Protein AF-A0A3B1C6N7-F1 (afdb_monomer)

Secondary structure (DSSP, 8-state):
---SSSHHHHHHHHHHHSSTT-----------HHIIIIIHHHH--TTSS--SSS--STT----HHHHHHHHHH-EESSSTT---TT-S-SEEPP-TTS-HHHHHHHHHHHHTT-

Foldseek 3Di:
DDDDPPVVVVVVVVVVVVPPPPDPPPPDLPQQPCCVVPPCQQQNDLVDDHRQAAHNLLPDPDDLVRQVCCQAQKDACCDPPHHDPRHPYGIGHHDNVQDSVNSVVNNVSSPVSD

Sequence (114 aa):
MENNRSVTWLYAFLIVMGVTLIGCVGAGDDVPEAYKKRCIKCHGTPNGLKATVGPDLVKSEYTLDQFIMQVKNGSRWDKKPVRKDSFKRKKMPAQPMVTEAQIKEIFEYVRKRR

Mean predicted aligned error: 12.82 Å

Organism: NCBI:txid652676

Structure (mmCIF, N/CA/C/O backbone):
data_AF-A0A3B1C6N7-F1
#
_entry.id   AF-A0A3B1C6N7-F1
#
loop_
_atom_site.group_PDB
_atom_site.id
_atom_site.type_symbol
_atom_site.label_atom_id
_atom_site.label_alt_id
_atom_site.label_comp_id
_atom_site.label_asym_id
_atom_site.label_entity_id
_atom_site.label_seq_id
_atom_site.pdbx_PDB_ins_code
_atom_site.Cartn_x
_atom_site.Cartn_y
_atom_site.Cartn_z
_atom_site.occupancy
_atom_site.B_iso_or_equiv
_atom_site.auth_seq_id
_atom_site.auth_comp_id
_atom_site.auth_asym_id
_atom_site.auth_atom_id
_atom_site.pdbx_PDB_model_num
ATOM 1 N N . MET A 1 1 ? -13.735 13.693 -73.066 1.00 46.78 1 MET A N 1
ATOM 2 C CA . MET A 1 1 ? -12.788 12.831 -72.327 1.00 46.78 1 MET A CA 1
ATOM 3 C C . MET A 1 1 ? -12.367 13.583 -71.073 1.00 46.78 1 MET A C 1
ATOM 5 O O . MET A 1 1 ? -11.317 14.199 -71.067 1.00 46.78 1 MET A O 1
ATOM 9 N N . GLU A 1 2 ? -13.205 13.598 -70.041 1.00 51.09 2 GLU A N 1
ATOM 10 C CA . GLU A 1 2 ? -12.925 14.300 -68.780 1.00 51.09 2 GLU A CA 1
ATOM 11 C C . GLU A 1 2 ? -13.547 13.499 -67.644 1.00 51.09 2 GLU A C 1
ATOM 13 O O . GLU A 1 2 ? -14.681 13.710 -67.238 1.00 51.09 2 GLU A O 1
ATOM 18 N N . ASN A 1 3 ? -12.825 12.483 -67.197 1.00 52.59 3 ASN A N 1
ATOM 19 C CA . ASN A 1 3 ? -13.010 11.887 -65.886 1.00 52.59 3 ASN A CA 1
ATOM 20 C C . ASN A 1 3 ? -11.775 11.027 -65.619 1.00 52.59 3 ASN A C 1
ATOM 22 O O . ASN A 1 3 ? -11.203 10.498 -66.567 1.00 52.59 3 ASN A O 1
ATOM 26 N N . ASN A 1 4 ? -11.365 10.899 -64.358 1.00 53.59 4 ASN A N 1
ATOM 27 C CA . ASN A 1 4 ? -10.317 9.993 -63.836 1.00 53.59 4 ASN A CA 1
ATOM 28 C C . ASN A 1 4 ? -9.017 10.648 -63.350 1.00 53.59 4 ASN A C 1
ATOM 30 O O . ASN A 1 4 ? -8.196 9.943 -62.768 1.00 53.59 4 ASN A O 1
ATOM 34 N N . ARG A 1 5 ? -8.814 11.965 -63.499 1.00 52.31 5 ARG A N 1
ATOM 35 C CA . ARG A 1 5 ? -7.629 12.625 -62.910 1.00 52.31 5 ARG A CA 1
ATOM 36 C C . ARG A 1 5 ? -7.857 13.248 -61.537 1.00 52.31 5 ARG A C 1
ATOM 38 O O . ARG A 1 5 ? -6.893 13.362 -60.799 1.00 52.31 5 ARG A O 1
ATOM 45 N N . SER A 1 6 ? -9.089 13.596 -61.163 1.00 52.94 6 SER A N 1
ATOM 46 C CA . SER A 1 6 ? -9.363 14.297 -59.893 1.00 52.94 6 SER A CA 1
ATOM 47 C C . SER A 1 6 ? -9.677 13.364 -58.716 1.00 52.94 6 SER A C 1
ATOM 49 O O . SER A 1 6 ? -9.495 13.742 -57.564 1.00 52.94 6 SER A O 1
ATOM 51 N N . VAL A 1 7 ? -10.113 12.128 -58.986 1.00 52.69 7 VAL A N 1
ATOM 52 C CA . VAL A 1 7 ? -10.503 11.154 -57.944 1.00 52.69 7 VAL A CA 1
ATOM 53 C C . VAL A 1 7 ? -9.274 10.504 -57.292 1.00 52.69 7 VAL A C 1
ATOM 55 O O . VAL A 1 7 ? -9.289 10.167 -56.112 1.00 52.69 7 VAL A O 1
ATOM 58 N N . THR A 1 8 ? -8.170 10.392 -58.030 1.00 52.09 8 THR A N 1
ATOM 59 C CA . THR A 1 8 ? -6.918 9.766 -57.580 1.00 52.09 8 THR A CA 1
ATOM 60 C C . THR A 1 8 ? -6.150 10.599 -56.549 1.00 52.09 8 THR A C 1
ATOM 62 O O . THR A 1 8 ? -5.444 10.028 -55.722 1.00 52.09 8 THR A O 1
ATOM 65 N N . TRP A 1 9 ? -6.323 11.925 -56.526 1.00 49.41 9 TRP A N 1
ATOM 66 C CA . TRP A 1 9 ? -5.637 12.796 -55.557 1.00 49.41 9 TRP A CA 1
ATOM 67 C C . TRP A 1 9 ? -6.322 12.851 -54.187 1.00 49.41 9 TRP A C 1
ATOM 69 O O . TRP A 1 9 ? -5.643 13.005 -53.174 1.00 49.41 9 TRP A O 1
ATOM 79 N N . LEU A 1 10 ? -7.644 12.666 -54.129 1.00 51.16 10 LEU A N 1
ATOM 80 C CA . LEU A 1 10 ? -8.392 12.669 -52.864 1.00 51.16 10 LEU A CA 1
ATOM 81 C C . LEU A 1 10 ? -8.124 11.413 -52.019 1.00 51.16 10 LEU A C 1
ATOM 83 O O . LEU A 1 10 ? -8.075 11.495 -50.794 1.00 51.16 10 LEU A O 1
ATOM 87 N N . TYR A 1 11 ? -7.866 10.266 -52.655 1.00 50.56 11 TYR A N 1
ATOM 88 C CA . TYR A 1 11 ? -7.532 9.029 -51.940 1.00 50.56 11 TYR A CA 1
ATOM 89 C C . TYR A 1 11 ? -6.101 9.005 -51.389 1.00 50.56 11 TYR A C 1
ATOM 91 O O . TYR A 1 11 ? -5.863 8.407 -50.342 1.00 50.56 11 TYR A O 1
ATOM 99 N N . ALA A 1 12 ? -5.153 9.687 -52.038 1.00 51.31 12 ALA A N 1
ATOM 100 C CA . ALA A 1 12 ? -3.767 9.730 -51.574 1.00 51.31 12 ALA A CA 1
ATOM 101 C C . ALA A 1 12 ? -3.600 10.541 -50.272 1.00 51.31 12 ALA A C 1
ATOM 103 O O . ALA A 1 12 ? -2.771 10.194 -49.435 1.00 51.31 12 ALA A O 1
ATOM 104 N N . PHE A 1 13 ? -4.420 11.576 -50.054 1.00 48.12 13 PHE A N 1
ATOM 105 C CA . PHE A 1 13 ? -4.346 12.401 -48.840 1.00 48.12 13 PHE A CA 1
ATOM 106 C C . PHE A 1 13 ? -4.987 11.750 -47.604 1.00 48.12 13 PHE A C 1
ATOM 108 O O . PHE A 1 13 ? -4.524 11.972 -46.485 1.00 48.12 13 PHE A O 1
ATOM 115 N N . LEU A 1 14 ? -6.005 10.903 -47.784 1.00 51.25 14 LEU A N 1
ATOM 116 C CA . LEU A 1 14 ? -6.674 10.222 -46.667 1.00 51.25 14 LEU A CA 1
ATOM 117 C C . LEU A 1 14 ? -5.840 9.086 -46.055 1.00 51.25 14 LEU A C 1
ATOM 119 O O . LEU A 1 14 ? -6.019 8.762 -44.884 1.00 51.25 14 LEU A O 1
ATOM 123 N N . ILE A 1 15 ? -4.886 8.522 -46.799 1.00 51.34 15 ILE A N 1
ATOM 124 C CA . ILE A 1 15 ? -4.010 7.458 -46.286 1.00 51.34 15 ILE A CA 1
ATOM 125 C C . ILE A 1 15 ? -2.872 8.041 -45.430 1.00 51.34 15 ILE A C 1
ATOM 127 O O . ILE A 1 15 ? -2.465 7.425 -44.449 1.00 51.34 15 ILE A O 1
ATOM 131 N N . VAL A 1 16 ? -2.406 9.261 -45.720 1.00 49.75 16 VAL A N 1
ATOM 132 C CA . VAL A 1 16 ? -1.288 9.881 -44.981 1.00 49.75 16 VAL A CA 1
ATOM 133 C C . VAL A 1 16 ? -1.723 10.439 -43.615 1.00 49.75 16 VAL A C 1
ATOM 135 O O . VAL A 1 16 ? -0.935 10.408 -42.675 1.00 49.75 16 VAL A O 1
ATOM 138 N N . MET A 1 17 ? -2.984 10.864 -43.446 1.00 48.59 17 MET A N 1
ATOM 139 C CA . MET A 1 17 ? -3.513 11.265 -42.127 1.00 48.59 17 MET A CA 1
ATOM 140 C C . MET A 1 17 ? -4.059 10.105 -41.276 1.00 48.59 17 MET A C 1
ATOM 142 O O . MET A 1 17 ? -4.282 10.285 -40.083 1.00 48.59 17 MET A O 1
ATOM 146 N N . GLY A 1 18 ? -4.251 8.912 -41.848 1.00 46.16 18 GLY A N 1
ATOM 147 C CA . GLY A 1 18 ? -4.740 7.743 -41.105 1.00 46.16 18 GLY A CA 1
ATOM 148 C C . GLY A 1 18 ? -3.671 7.011 -40.281 1.00 46.16 18 GLY A C 1
ATOM 149 O O . GLY A 1 18 ? -4.011 6.216 -39.409 1.00 46.16 18 GLY A O 1
ATOM 150 N N . VAL A 1 19 ? -2.382 7.263 -40.537 1.00 51.19 19 VAL A N 1
ATOM 151 C CA . VAL A 1 19 ? -1.265 6.454 -40.002 1.00 51.19 19 VAL A CA 1
ATOM 152 C C . VAL A 1 19 ? -0.504 7.147 -38.857 1.00 51.19 19 VAL A C 1
ATOM 154 O O . VAL A 1 19 ? 0.330 6.531 -38.202 1.00 51.19 19 VAL A O 1
ATOM 157 N N . THR A 1 20 ? -0.825 8.396 -38.511 1.00 49.66 20 THR A N 1
ATOM 158 C CA . THR A 1 20 ? -0.198 9.112 -37.377 1.00 49.66 20 THR A CA 1
ATOM 159 C C . THR A 1 20 ? -0.819 8.815 -36.008 1.00 49.66 20 THR A C 1
ATOM 161 O O . THR A 1 20 ? -0.345 9.334 -35.001 1.00 49.66 20 THR A O 1
ATOM 164 N N . LEU A 1 21 ? -1.836 7.949 -35.936 1.00 50.53 21 LEU A N 1
ATOM 165 C CA . LEU A 1 21 ? -2.450 7.493 -34.678 1.00 50.53 21 LEU A CA 1
ATOM 166 C C . LEU A 1 21 ? -2.104 6.037 -34.329 1.00 50.53 21 LEU A C 1
ATOM 168 O O . LEU A 1 21 ? -2.784 5.412 -33.515 1.00 50.53 21 LEU A O 1
ATOM 172 N N . ILE A 1 22 ? -1.035 5.480 -34.907 1.00 55.97 22 ILE A N 1
ATOM 173 C CA . ILE A 1 22 ? -0.516 4.178 -34.479 1.00 55.97 22 ILE A CA 1
ATOM 174 C C . ILE A 1 22 ? 0.334 4.384 -33.226 1.00 55.97 22 ILE A C 1
ATOM 176 O O . ILE A 1 22 ? 1.538 4.613 -33.268 1.00 55.97 22 ILE A O 1
ATOM 180 N N . GLY A 1 23 ? -0.388 4.342 -32.108 1.00 52.50 23 GLY A N 1
ATOM 181 C CA . GLY A 1 23 ? 0.033 3.949 -30.774 1.00 52.50 23 GLY A CA 1
ATOM 182 C C . GLY A 1 23 ? 1.524 3.746 -30.536 1.00 52.50 23 GLY A C 1
ATOM 183 O O . GLY A 1 23 ? 2.022 2.626 -30.598 1.00 52.50 23 GLY A O 1
ATOM 184 N N . CYS A 1 24 ? 2.162 4.776 -29.991 1.00 48.78 24 CYS A N 1
ATOM 185 C CA . CYS A 1 24 ? 3.094 4.547 -28.895 1.00 48.78 24 CYS A CA 1
ATOM 186 C C . CYS A 1 24 ? 2.270 4.219 -27.639 1.00 48.78 24 CYS A C 1
ATOM 188 O O . CYS A 1 24 ? 2.207 5.011 -26.700 1.00 48.78 24 CYS A O 1
ATOM 190 N N . VAL A 1 25 ? 1.593 3.063 -27.627 1.00 53.88 25 VAL A N 1
ATOM 191 C CA . VAL A 1 25 ? 1.131 2.460 -26.373 1.00 53.88 25 VAL A CA 1
ATOM 192 C C . VAL A 1 25 ? 2.400 1.938 -25.726 1.00 53.88 25 VAL A C 1
ATOM 194 O O . VAL A 1 25 ? 2.837 0.818 -25.976 1.00 53.88 25 VAL A O 1
ATOM 197 N N . GLY A 1 26 ? 3.084 2.828 -25.009 1.00 44.94 26 GLY A N 1
ATOM 198 C CA . GLY A 1 26 ? 4.252 2.456 -24.242 1.00 44.94 26 GLY A CA 1
ATOM 199 C C . GLY A 1 26 ? 3.843 1.325 -23.315 1.00 44.94 26 GLY A C 1
ATOM 200 O O . GLY A 1 26 ? 3.019 1.529 -22.430 1.00 44.94 26 GLY A O 1
ATOM 201 N N . ALA A 1 27 ? 4.429 0.148 -23.518 1.00 47.50 27 ALA A N 1
ATOM 202 C CA . ALA A 1 27 ? 4.468 -0.930 -22.542 1.00 47.50 27 ALA A CA 1
ATOM 203 C C . ALA A 1 27 ? 5.353 -0.503 -21.356 1.00 47.50 27 ALA A C 1
ATOM 205 O O . ALA A 1 27 ? 6.375 -1.114 -21.056 1.00 47.50 27 ALA A O 1
ATOM 206 N N . GLY A 1 28 ? 5.015 0.625 -20.733 1.00 52.38 28 GLY A N 1
ATOM 207 C CA . GLY A 1 28 ? 5.496 0.963 -19.411 1.00 52.38 28 GLY A CA 1
ATOM 208 C C . GLY A 1 28 ? 4.644 0.177 -18.436 1.00 52.38 28 GLY A C 1
ATOM 20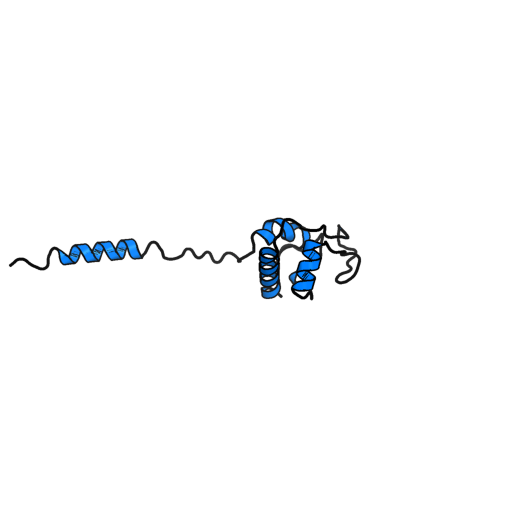9 O O . GLY A 1 28 ? 3.430 0.142 -18.592 1.00 52.38 28 GLY A O 1
ATOM 210 N N . ASP A 1 29 ? 5.263 -0.468 -17.451 1.00 63.06 29 ASP A N 1
ATOM 211 C CA . ASP A 1 29 ? 4.533 -1.039 -16.325 1.00 63.06 29 ASP A CA 1
ATOM 212 C C . ASP A 1 29 ? 3.460 -0.043 -15.862 1.00 63.06 29 ASP A C 1
ATOM 214 O O . ASP A 1 29 ? 3.799 1.060 -15.421 1.00 63.06 29 ASP A O 1
ATOM 218 N N . ASP A 1 30 ? 2.182 -0.412 -16.000 1.00 77.50 30 ASP A N 1
ATOM 219 C CA . ASP A 1 30 ? 1.022 0.412 -15.639 1.00 77.50 30 ASP A CA 1
ATOM 220 C C . ASP A 1 30 ? 0.951 0.587 -14.114 1.00 77.50 30 ASP A C 1
ATOM 222 O O . ASP A 1 30 ? 0.090 0.028 -13.431 1.00 77.50 30 ASP A O 1
ATOM 226 N N . VAL A 1 31 ? 1.930 1.282 -13.535 1.00 86.69 31 VAL A N 1
ATOM 227 C CA . VAL A 1 31 ? 2.005 1.573 -12.109 1.00 86.69 31 VAL A CA 1
ATOM 228 C C . VAL A 1 31 ? 1.139 2.802 -11.837 1.00 86.69 31 VAL A C 1
ATOM 230 O O . VAL A 1 31 ? 1.464 3.879 -12.349 1.00 86.69 31 VAL A O 1
ATOM 233 N N . PRO A 1 32 ? 0.102 2.700 -10.985 1.00 92.25 32 PRO A N 1
ATOM 234 C CA . PRO A 1 32 ? -0.749 3.832 -10.652 1.00 92.25 32 PRO A CA 1
ATOM 235 C C . PRO A 1 32 ? 0.069 4.998 -10.102 1.00 92.25 32 PRO A C 1
ATOM 237 O O . PRO A 1 32 ? 0.919 4.829 -9.220 1.00 92.25 32 PRO A O 1
ATOM 240 N N . GLU A 1 33 ? -0.208 6.212 -10.568 1.00 92.31 33 GLU A N 1
ATOM 241 C CA . GLU A 1 33 ? 0.520 7.412 -10.137 1.00 92.31 33 GLU A CA 1
ATOM 242 C C . GLU A 1 33 ? 0.431 7.634 -8.620 1.00 92.31 33 GLU A C 1
ATOM 244 O O . GLU A 1 33 ? 1.405 8.028 -7.971 1.00 92.31 33 GLU A O 1
ATOM 249 N N . ALA A 1 34 ? -0.716 7.307 -8.017 1.00 92.69 34 ALA A N 1
ATOM 250 C CA . ALA A 1 34 ? -0.886 7.348 -6.569 1.00 92.69 34 ALA A CA 1
ATOM 251 C C . ALA A 1 34 ? 0.059 6.365 -5.845 1.00 92.69 34 ALA A C 1
ATOM 253 O O . ALA A 1 34 ? 0.629 6.716 -4.807 1.00 92.69 34 ALA A O 1
ATOM 254 N N . TYR A 1 35 ? 0.314 5.184 -6.424 1.00 92.19 35 TYR A N 1
ATOM 255 C CA . TYR A 1 35 ? 1.276 4.218 -5.888 1.00 92.19 35 TYR A CA 1
ATOM 256 C C . TYR A 1 35 ? 2.701 4.775 -5.911 1.00 92.19 35 TYR A C 1
ATOM 258 O O . TYR A 1 35 ? 3.387 4.767 -4.882 1.00 92.19 35 TYR A O 1
ATOM 266 N N . LYS A 1 36 ? 3.128 5.312 -7.065 1.00 91.12 36 LYS A N 1
ATOM 267 C CA . LYS A 1 36 ? 4.459 5.917 -7.242 1.00 91.12 36 LYS A CA 1
ATOM 268 C C . LYS A 1 36 ? 4.686 7.071 -6.268 1.00 91.12 36 LYS A C 1
ATOM 270 O O . LYS A 1 36 ? 5.754 7.192 -5.682 1.00 91.12 36 LYS A O 1
ATOM 275 N N . LYS A 1 37 ? 3.682 7.923 -6.059 1.00 91.25 37 LYS A N 1
ATOM 276 C CA . LYS A 1 37 ? 3.843 9.137 -5.244 1.00 91.25 37 LYS A CA 1
ATOM 277 C C . LYS A 1 37 ? 3.756 8.879 -3.741 1.00 91.25 37 LYS A C 1
ATOM 279 O O . LYS A 1 37 ? 4.388 9.598 -2.969 1.00 91.25 37 LYS A O 1
ATOM 284 N N . ARG A 1 38 ? 2.956 7.900 -3.302 1.00 91.50 38 ARG A N 1
ATOM 285 C CA . ARG A 1 38 ? 2.602 7.746 -1.877 1.00 91.50 38 ARG A CA 1
ATOM 286 C C . ARG A 1 38 ? 3.048 6.426 -1.254 1.00 91.50 38 ARG A C 1
ATOM 288 O O . ARG A 1 38 ? 3.383 6.410 -0.073 1.00 91.50 38 ARG A O 1
ATOM 295 N N . CYS A 1 39 ? 3.094 5.338 -2.020 1.00 90.81 39 CYS A N 1
ATOM 296 C CA . CYS A 1 39 ? 3.260 3.988 -1.471 1.00 90.81 39 CYS A CA 1
ATOM 297 C C . CYS A 1 39 ? 4.682 3.438 -1.658 1.00 90.81 39 CYS A C 1
ATOM 299 O O . CYS A 1 39 ? 5.250 2.872 -0.718 1.00 90.81 39 CYS A O 1
ATOM 301 N N . ILE A 1 40 ? 5.280 3.653 -2.836 1.00 90.12 40 ILE A N 1
ATOM 302 C CA . ILE A 1 40 ? 6.544 3.024 -3.265 1.00 90.12 40 ILE A CA 1
ATOM 303 C C . ILE A 1 40 ? 7.704 3.255 -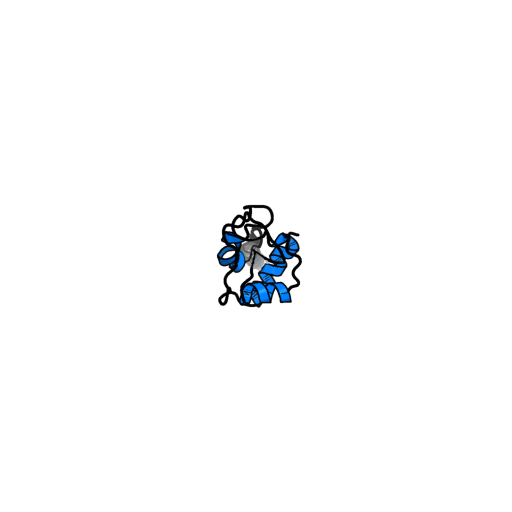2.286 1.00 90.12 40 ILE A C 1
ATOM 305 O O . ILE A 1 40 ? 8.499 2.357 -2.024 1.00 90.12 40 ILE A O 1
ATOM 309 N N . LYS A 1 41 ? 7.776 4.442 -1.667 1.00 86.50 41 LYS A N 1
ATOM 310 C CA . LYS A 1 41 ? 8.865 4.814 -0.751 1.00 86.50 41 LYS A CA 1
ATOM 311 C C . LYS A 1 41 ? 8.930 3.908 0.479 1.00 86.50 41 LYS A C 1
ATOM 313 O O . LYS A 1 41 ? 10.011 3.700 1.024 1.00 86.50 41 LYS A O 1
ATOM 318 N N . CYS A 1 42 ? 7.782 3.405 0.940 1.00 87.25 42 CYS A N 1
ATOM 319 C CA . CYS A 1 42 ? 7.725 2.539 2.117 1.00 87.25 42 CYS A CA 1
ATOM 320 C C . CYS A 1 42 ? 7.601 1.061 1.754 1.00 87.25 42 CYS A C 1
ATOM 322 O O . CYS A 1 42 ? 8.206 0.219 2.419 1.00 87.25 42 CYS A O 1
ATOM 324 N N . HIS A 1 43 ? 6.817 0.773 0.718 1.00 87.69 43 HIS A N 1
ATOM 325 C CA . HIS A 1 43 ? 6.410 -0.576 0.343 1.00 87.69 43 HIS A CA 1
ATOM 326 C C . HIS A 1 43 ? 7.234 -1.177 -0.798 1.00 87.69 43 HIS A C 1
ATOM 328 O O . HIS A 1 43 ? 7.082 -2.361 -1.082 1.00 87.69 43 HIS A O 1
ATOM 334 N N . GLY A 1 44 ? 8.120 -0.393 -1.416 1.00 87.06 44 GLY A N 1
ATOM 335 C CA . GLY A 1 44 ? 8.893 -0.830 -2.569 1.00 87.06 44 GLY A CA 1
ATOM 336 C C . GLY A 1 44 ? 8.053 -0.923 -3.837 1.00 87.06 44 GLY A C 1
ATOM 337 O O . GLY A 1 44 ? 6.946 -0.386 -3.908 1.00 87.06 44 GLY A O 1
ATOM 338 N N . THR A 1 45 ? 8.591 -1.610 -4.840 1.00 81.38 45 THR A N 1
ATOM 339 C CA . THR A 1 45 ? 7.826 -2.048 -6.011 1.00 81.38 45 THR A CA 1
ATOM 340 C C . THR A 1 45 ? 7.587 -3.549 -5.930 1.00 81.38 45 THR A C 1
ATOM 342 O O . THR A 1 45 ? 8.455 -4.276 -5.434 1.00 81.38 45 THR A O 1
ATOM 345 N N . PRO A 1 46 ? 6.462 -4.043 -6.470 1.00 66.94 46 PRO A N 1
ATOM 346 C CA . PRO A 1 46 ? 6.328 -5.459 -6.771 1.00 66.94 46 PRO A CA 1
ATOM 347 C C . PRO A 1 46 ? 7.532 -5.899 -7.618 1.00 66.94 46 PRO A C 1
ATOM 349 O O . PRO A 1 46 ? 7.795 -5.295 -8.656 1.00 66.94 46 PRO A O 1
ATOM 352 N N . ASN A 1 47 ? 8.293 -6.890 -7.156 1.00 65.12 47 ASN A N 1
ATOM 353 C CA . ASN A 1 47 ? 9.471 -7.450 -7.841 1.00 65.12 47 ASN A CA 1
ATOM 354 C C . ASN A 1 47 ? 10.710 -6.540 -7.981 1.00 65.12 47 ASN A C 1
ATOM 356 O O . ASN A 1 47 ? 11.614 -6.871 -8.743 1.00 65.12 47 ASN A O 1
ATOM 360 N N . GLY A 1 48 ? 10.807 -5.428 -7.241 1.00 66.25 48 GLY A N 1
ATOM 361 C CA . GLY A 1 48 ? 11.977 -4.540 -7.310 1.00 66.25 48 GLY A CA 1
ATOM 362 C C . GLY A 1 48 ? 12.495 -4.090 -5.947 1.00 66.25 48 GLY A C 1
ATOM 363 O O . GLY A 1 48 ? 12.955 -4.905 -5.145 1.00 66.25 48 GLY A O 1
ATOM 364 N N . LEU A 1 49 ? 12.488 -2.774 -5.701 1.00 63.38 49 LEU A N 1
ATOM 365 C CA . LEU A 1 49 ? 13.053 -2.169 -4.489 1.00 63.38 49 LEU A CA 1
ATOM 366 C C . LEU A 1 49 ? 12.500 -2.856 -3.237 1.00 63.38 49 LEU A C 1
ATOM 368 O O . LEU A 1 49 ? 11.297 -2.822 -2.987 1.00 63.38 49 LEU A O 1
ATOM 372 N N . LYS A 1 50 ? 13.381 -3.459 -2.431 1.00 65.56 50 LYS A N 1
ATOM 373 C CA . LYS A 1 50 ? 12.974 -4.125 -1.189 1.00 65.56 50 LYS A CA 1
ATOM 374 C C . LYS A 1 50 ? 12.323 -3.114 -0.247 1.00 65.56 50 LYS A C 1
ATOM 376 O O . LYS A 1 50 ? 12.892 -2.061 0.047 1.00 65.56 50 LYS A O 1
ATOM 381 N N . ALA A 1 51 ? 11.160 -3.471 0.285 1.00 69.25 51 ALA A N 1
ATOM 382 C CA . ALA A 1 51 ? 10.495 -2.689 1.313 1.00 69.25 51 ALA A CA 1
ATOM 383 C C . ALA A 1 51 ? 11.342 -2.699 2.604 1.00 69.25 51 ALA A C 1
ATOM 385 O O . ALA A 1 51 ? 11.477 -3.727 3.269 1.00 69.25 51 ALA A O 1
ATOM 386 N N . THR A 1 52 ? 11.968 -1.566 2.938 1.00 69.38 52 THR A N 1
ATOM 387 C CA . THR A 1 52 ? 12.800 -1.415 4.155 1.00 69.38 52 THR A CA 1
ATOM 388 C C . THR A 1 52 ? 12.059 -0.725 5.300 1.00 69.38 52 THR A C 1
ATOM 390 O O . THR A 1 52 ? 12.534 -0.703 6.437 1.00 69.38 52 THR A O 1
ATOM 393 N N . VAL A 1 53 ? 10.896 -0.137 5.009 1.00 81.88 53 VAL A N 1
ATOM 394 C CA . VAL A 1 53 ? 10.138 0.686 5.955 1.00 81.88 53 VAL A CA 1
ATOM 395 C C . VAL A 1 53 ? 8.811 0.030 6.310 1.00 81.88 53 VAL A C 1
ATOM 397 O O . VAL A 1 53 ? 8.524 -0.072 7.497 1.00 81.88 53 VAL A O 1
ATOM 400 N N . GLY A 1 54 ? 8.038 -0.420 5.320 1.00 81.50 54 GLY A N 1
ATOM 401 C CA . GLY A 1 54 ? 6.785 -1.154 5.515 1.00 81.50 54 GLY A CA 1
ATOM 402 C C . GLY A 1 54 ? 6.813 -2.550 4.887 1.00 81.50 54 GLY A C 1
ATOM 403 O O . GLY A 1 54 ? 7.813 -2.934 4.282 1.00 81.50 54 GLY A O 1
ATOM 404 N N . PRO A 1 55 ? 5.732 -3.334 5.031 1.00 84.19 55 PRO A N 1
ATOM 405 C CA . PRO A 1 55 ? 5.626 -4.649 4.412 1.00 84.19 55 PRO A CA 1
ATOM 406 C C . PRO A 1 55 ? 5.505 -4.560 2.893 1.00 84.19 55 PRO A C 1
ATOM 408 O O . PRO A 1 55 ? 4.976 -3.594 2.353 1.00 84.19 55 PRO A O 1
ATOM 411 N N . ASP A 1 56 ? 5.941 -5.610 2.210 1.00 86.12 56 ASP A N 1
ATOM 412 C CA . ASP A 1 56 ? 5.673 -5.788 0.786 1.00 86.12 56 ASP A CA 1
ATOM 413 C C . ASP A 1 56 ? 4.166 -6.009 0.570 1.00 86.12 56 ASP A C 1
ATOM 415 O O . ASP A 1 56 ? 3.580 -6.948 1.117 1.00 86.12 56 ASP A O 1
ATOM 419 N N . LEU A 1 57 ? 3.535 -5.119 -0.200 1.00 87.88 57 LEU A N 1
ATOM 420 C CA . LEU A 1 57 ? 2.089 -5.143 -0.426 1.00 87.88 57 LEU A CA 1
ATOM 421 C C . LEU A 1 57 ? 1.654 -6.317 -1.303 1.00 87.88 57 LEU A C 1
ATOM 423 O O . LEU A 1 57 ? 0.519 -6.772 -1.168 1.00 87.88 57 LEU A O 1
ATOM 427 N N . VAL A 1 58 ? 2.539 -6.851 -2.147 1.00 87.25 58 VAL A N 1
ATOM 428 C CA . VAL A 1 58 ? 2.249 -8.028 -2.980 1.00 87.25 58 VAL A CA 1
ATOM 429 C C . VAL A 1 58 ? 1.923 -9.237 -2.106 1.00 87.25 58 VAL A C 1
ATOM 431 O O . VAL A 1 58 ? 0.984 -9.983 -2.371 1.00 87.25 58 VAL A O 1
ATOM 434 N N . LYS A 1 59 ? 2.634 -9.362 -0.983 1.00 83.94 59 LYS A N 1
ATOM 435 C CA . LYS A 1 59 ? 2.474 -10.452 -0.011 1.00 83.94 59 LYS A CA 1
ATOM 436 C C . LYS A 1 59 ? 1.330 -10.234 0.978 1.00 83.94 59 LYS A C 1
ATOM 438 O O . LYS A 1 59 ? 1.111 -11.071 1.845 1.00 83.94 59 LYS A O 1
ATOM 443 N N . SER A 1 60 ? 0.626 -9.106 0.895 1.00 83.00 60 SER A N 1
ATOM 444 C CA . SER A 1 60 ? -0.532 -8.848 1.749 1.00 83.00 60 SER A CA 1
ATOM 445 C C . SER A 1 60 ? -1.679 -9.805 1.416 1.00 83.00 60 SER A C 1
ATOM 447 O O . SER A 1 60 ? -1.936 -10.072 0.245 1.00 83.00 60 SER A O 1
ATOM 449 N N . GLU A 1 61 ? -2.409 -10.265 2.430 1.00 85.94 61 GLU A N 1
ATOM 450 C CA . GLU A 1 61 ? -3.620 -11.089 2.278 1.00 85.94 61 GLU A CA 1
ATOM 451 C C . GLU A 1 61 ? -4.913 -10.300 2.511 1.00 85.94 61 GLU A C 1
ATOM 453 O O . GLU A 1 61 ? -5.976 -10.879 2.709 1.00 85.94 61 GLU A O 1
ATOM 458 N N . TYR A 1 62 ? -4.832 -8.969 2.507 1.00 88.75 62 TYR A N 1
ATOM 459 C CA . TYR A 1 62 ? -6.005 -8.138 2.731 1.00 88.75 62 TYR A CA 1
ATOM 460 C C . TYR A 1 62 ? -7.052 -8.292 1.625 1.00 88.75 62 TYR A C 1
ATOM 462 O O . TYR A 1 62 ? -6.722 -8.335 0.437 1.00 88.75 62 TYR A O 1
ATOM 470 N N . THR A 1 63 ? -8.322 -8.278 2.030 1.00 93.56 63 THR A N 1
ATOM 471 C CA . THR A 1 63 ? -9.441 -7.965 1.133 1.00 93.56 63 THR A CA 1
ATOM 472 C C . THR A 1 63 ? -9.385 -6.494 0.709 1.00 93.56 63 THR A C 1
ATOM 474 O O . THR A 1 63 ? -8.698 -5.686 1.343 1.00 93.56 63 THR A O 1
ATOM 477 N N . LEU A 1 64 ? -10.120 -6.117 -0.343 1.00 94.44 64 LEU A N 1
ATOM 478 C CA . LEU A 1 64 ? -10.192 -4.720 -0.789 1.00 94.44 64 LEU A CA 1
ATOM 479 C C . LEU A 1 64 ? -10.639 -3.786 0.351 1.00 94.44 64 LEU A C 1
ATOM 481 O O . LEU A 1 64 ? -9.994 -2.769 0.593 1.00 94.44 64 LEU A O 1
ATOM 485 N N . ASP A 1 65 ? -11.666 -4.167 1.112 1.00 95.62 65 ASP A N 1
ATOM 486 C CA . ASP A 1 65 ? -12.177 -3.357 2.226 1.00 95.62 65 ASP A CA 1
ATOM 487 C C . ASP A 1 65 ? -11.139 -3.180 3.336 1.00 95.62 65 ASP A C 1
ATOM 489 O O . ASP A 1 65 ? -10.930 -2.079 3.849 1.00 95.62 65 ASP A O 1
ATOM 493 N N . GLN A 1 66 ? -10.424 -4.255 3.684 1.00 93.56 66 GLN A N 1
ATOM 494 C CA . GLN A 1 66 ? -9.326 -4.181 4.645 1.00 93.56 66 GLN A CA 1
ATOM 495 C C . GLN A 1 66 ? -8.212 -3.267 4.141 1.00 93.56 66 GLN A C 1
ATOM 497 O O . GLN A 1 66 ? -7.686 -2.467 4.915 1.00 93.56 66 GLN A O 1
ATOM 502 N N . PHE A 1 67 ? -7.881 -3.350 2.853 1.00 93.50 67 PHE A N 1
ATOM 503 C CA . PHE A 1 67 ? -6.879 -2.502 2.224 1.00 93.50 67 PHE A CA 1
ATOM 504 C C . PHE A 1 67 ? -7.286 -1.022 2.280 1.00 93.50 67 PHE A C 1
ATOM 506 O O . PHE A 1 67 ? -6.496 -0.190 2.730 1.00 93.50 67 PHE A O 1
ATOM 513 N N . ILE A 1 68 ? -8.538 -0.698 1.935 1.00 95.12 68 ILE A N 1
ATOM 514 C CA . ILE A 1 68 ? -9.103 0.655 2.051 1.00 95.12 68 ILE A CA 1
ATOM 515 C C . ILE A 1 68 ? -9.021 1.158 3.492 1.00 95.12 68 ILE A C 1
ATOM 517 O O . ILE A 1 68 ? -8.525 2.264 3.723 1.00 95.12 68 ILE A O 1
ATOM 521 N N . MET A 1 69 ? -9.435 0.347 4.470 1.00 93.94 69 MET A N 1
ATOM 522 C CA . MET A 1 69 ? -9.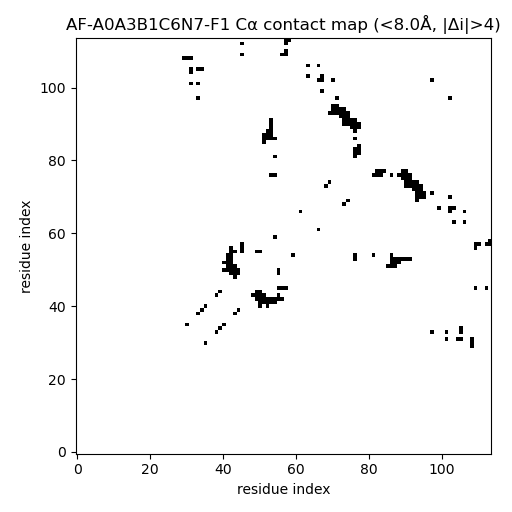362 0.719 5.884 1.00 93.94 69 MET A CA 1
ATOM 523 C C . MET A 1 69 ? -7.930 1.020 6.331 1.00 93.94 69 MET A C 1
ATOM 525 O O . MET A 1 69 ? -7.708 2.026 7.005 1.00 93.94 69 MET A O 1
ATOM 529 N N . GLN A 1 70 ? -6.948 0.196 5.945 1.00 92.38 70 GLN A N 1
ATOM 530 C CA . GLN A 1 70 ? -5.551 0.451 6.303 1.00 92.38 70 GLN A CA 1
ATOM 531 C C . GLN A 1 70 ? -5.038 1.748 5.675 1.00 92.38 70 GLN A C 1
ATOM 533 O O . GLN A 1 70 ? -4.385 2.533 6.357 1.00 92.38 70 GLN A O 1
ATOM 538 N N . VAL A 1 71 ? -5.323 2.002 4.394 1.00 94.00 71 VAL A N 1
ATOM 539 C CA . VAL A 1 71 ? -4.843 3.212 3.709 1.00 94.00 71 VAL A CA 1
ATOM 540 C C . VAL A 1 71 ? -5.474 4.469 4.308 1.00 94.00 71 VAL A C 1
ATOM 542 O O . VAL A 1 71 ? -4.764 5.438 4.584 1.00 94.00 71 VAL A O 1
ATOM 545 N N . LYS A 1 72 ? -6.780 4.442 4.589 1.00 94.88 72 LYS A N 1
ATOM 546 C CA . LYS A 1 72 ? -7.501 5.591 5.148 1.00 94.88 72 LYS A CA 1
ATOM 547 C C . LYS A 1 72 ? -7.155 5.878 6.603 1.00 94.88 72 LYS A C 1
ATOM 549 O O . LYS A 1 72 ? -6.922 7.031 6.941 1.00 94.88 72 LYS A O 1
ATOM 554 N N . ASN A 1 73 ? -7.084 4.854 7.450 1.00 93.56 73 ASN 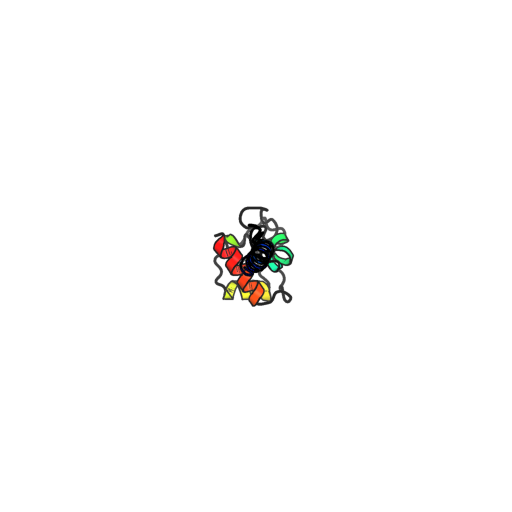A N 1
ATOM 555 C CA . ASN A 1 73 ? -6.915 5.036 8.897 1.00 93.56 73 ASN A CA 1
ATOM 556 C C . ASN A 1 73 ? -5.454 4.895 9.351 1.00 93.56 73 ASN A C 1
ATOM 558 O O . ASN A 1 73 ? -5.106 5.192 10.498 1.00 93.56 73 ASN A O 1
ATOM 562 N N . GLY A 1 74 ? -4.576 4.462 8.447 1.00 90.75 74 GLY A N 1
ATOM 563 C CA . GLY A 1 74 ? -3.240 4.003 8.784 1.00 90.75 74 GLY A CA 1
ATOM 564 C C . GLY A 1 74 ? -3.256 2.582 9.350 1.00 90.75 74 GLY A C 1
ATOM 565 O O . GLY A 1 74 ? -4.294 2.006 9.670 1.00 90.75 74 GLY A O 1
ATOM 566 N N . SER A 1 75 ? -2.064 2.014 9.494 1.00 87.00 75 SER A N 1
ATOM 567 C CA . SER A 1 75 ? -1.878 0.618 9.894 1.00 87.00 75 SER A CA 1
ATOM 568 C C . SER A 1 75 ? -0.709 0.476 10.851 1.00 87.00 75 SER A C 1
ATOM 570 O O . SER A 1 75 ? 0.307 1.151 10.697 1.00 87.00 75 SER A O 1
ATOM 572 N N . ARG A 1 76 ? -0.792 -0.444 11.808 1.00 83.38 76 ARG A N 1
ATOM 573 C CA . ARG A 1 76 ? 0.355 -0.819 12.642 1.00 83.38 76 ARG A CA 1
ATOM 574 C C . ARG A 1 76 ? 1.110 -1.976 11.992 1.00 83.38 76 ARG A C 1
ATOM 576 O O . ARG A 1 76 ? 0.505 -2.979 11.643 1.00 83.38 76 ARG A O 1
ATOM 583 N N . TRP A 1 77 ? 2.421 -1.828 11.833 1.00 77.75 77 TRP A N 1
ATOM 584 C CA . TRP A 1 77 ? 3.324 -2.842 11.266 1.00 77.75 77 TRP A CA 1
ATOM 585 C C . TRP A 1 77 ? 4.155 -3.556 12.345 1.00 77.75 77 TRP A C 1
ATOM 587 O O . TRP A 1 77 ? 4.960 -4.429 12.051 1.00 77.75 77 TRP A O 1
ATOM 597 N N . ASP A 1 78 ? 3.995 -3.171 13.612 1.00 65.50 78 ASP A N 1
ATOM 598 C CA . ASP A 1 78 ? 4.538 -3.887 14.772 1.00 65.50 78 ASP A CA 1
ATOM 599 C C . ASP A 1 78 ? 3.591 -4.976 15.303 1.00 65.50 78 ASP A C 1
ATOM 601 O O . ASP A 1 78 ? 3.923 -5.693 16.247 1.00 65.50 78 ASP A O 1
ATOM 605 N N . LYS A 1 79 ? 2.404 -5.098 14.703 1.00 63.94 79 LYS A N 1
ATOM 606 C CA . LYS A 1 79 ? 1.347 -6.057 15.046 1.00 63.94 79 LYS A CA 1
ATOM 607 C C . LYS A 1 79 ? 0.834 -6.743 13.769 1.00 63.94 79 LYS A C 1
ATOM 609 O O . LYS A 1 79 ? 1.402 -6.569 12.693 1.00 63.94 79 LYS A O 1
ATOM 614 N N . LYS A 1 80 ? -0.221 -7.560 13.879 1.00 56.53 80 LYS A N 1
ATOM 615 C CA . LYS A 1 80 ? -0.868 -8.192 12.714 1.00 56.53 80 LYS A CA 1
ATOM 616 C C . LYS A 1 80 ? -1.237 -7.133 11.654 1.00 56.53 80 LYS A C 1
ATOM 618 O O . LYS A 1 80 ? -1.681 -6.051 12.040 1.00 56.53 80 LYS A O 1
ATOM 623 N N . PRO A 1 81 ? -1.103 -7.441 10.349 1.00 57.88 81 PRO A N 1
ATOM 624 C CA . PRO A 1 81 ? -0.835 -8.762 9.763 1.00 57.88 81 PRO A CA 1
ATOM 625 C C . PRO A 1 81 ? 0.649 -9.098 9.571 1.00 57.88 81 PRO A C 1
ATOM 627 O O . PRO A 1 81 ? 0.959 -10.249 9.298 1.00 57.88 81 PRO A O 1
ATOM 630 N N . VAL A 1 82 ? 1.575 -8.145 9.706 1.00 65.94 82 VAL A N 1
ATOM 631 C CA . VAL A 1 82 ? 3.004 -8.405 9.473 1.00 65.94 82 VAL A CA 1
ATOM 632 C C . VAL A 1 82 ? 3.808 -7.807 10.610 1.00 65.94 82 VAL A C 1
ATOM 634 O O . VAL A 1 82 ? 3.928 -6.593 10.688 1.00 65.94 82 VAL A O 1
ATOM 637 N N . ARG A 1 83 ? 4.398 -8.664 11.448 1.00 65.25 83 ARG A N 1
ATOM 638 C CA . ARG A 1 83 ? 5.403 -8.274 12.439 1.00 65.25 83 ARG A CA 1
ATOM 639 C C . ARG A 1 83 ? 6.786 -8.559 11.860 1.00 65.25 83 ARG A C 1
ATOM 641 O O . ARG A 1 83 ? 7.116 -9.715 11.609 1.00 65.25 83 ARG A O 1
ATOM 648 N N . LYS A 1 84 ? 7.590 -7.518 11.646 1.00 70.25 84 LYS A N 1
ATOM 649 C CA . LYS A 1 84 ? 9.020 -7.653 11.338 1.00 70.25 84 LYS A CA 1
ATOM 650 C C . LYS A 1 84 ? 9.817 -6.623 12.116 1.00 70.25 84 LYS A C 1
ATOM 652 O O . LYS A 1 84 ? 9.604 -5.424 11.952 1.00 70.25 84 LYS A O 1
ATOM 657 N N . ASP A 1 85 ? 10.776 -7.095 12.903 1.00 69.62 85 ASP A N 1
ATOM 658 C CA . ASP A 1 85 ? 11.647 -6.225 13.700 1.00 69.62 85 ASP A CA 1
ATOM 659 C C . ASP A 1 85 ? 12.573 -5.363 12.821 1.00 69.62 85 ASP A C 1
ATOM 661 O O . ASP A 1 85 ? 13.059 -4.324 13.255 1.00 69.62 85 ASP A O 1
ATOM 665 N N . SER A 1 86 ? 12.748 -5.740 11.549 1.00 68.25 86 SER A N 1
ATOM 666 C CA . SER A 1 86 ? 13.550 -5.015 10.558 1.00 68.25 86 SER A CA 1
ATOM 667 C C . SER A 1 86 ? 12.889 -3.749 9.995 1.00 68.25 86 SER A C 1
ATOM 669 O O . SER A 1 86 ? 13.522 -3.033 9.218 1.00 68.25 86 SER A O 1
ATOM 671 N N . PHE A 1 87 ? 11.617 -3.471 10.301 1.00 72.50 87 PHE A N 1
ATOM 672 C CA . PHE A 1 87 ? 10.949 -2.273 9.793 1.00 72.50 87 PHE A CA 1
ATOM 673 C C . PHE A 1 87 ? 11.395 -1.021 10.555 1.00 72.50 87 PHE A C 1
ATOM 675 O O . PHE A 1 87 ? 11.169 -0.884 11.756 1.00 72.50 87 PHE A O 1
ATOM 682 N N . LYS A 1 88 ? 11.972 -0.053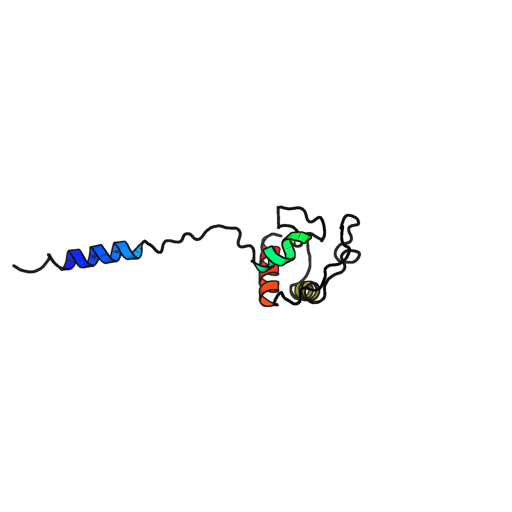 9.828 1.00 68.50 88 LYS A N 1
ATOM 683 C CA . LYS A 1 88 ? 12.439 1.229 10.397 1.00 68.50 88 LYS A CA 1
ATOM 684 C C . LYS A 1 88 ? 11.318 2.061 11.026 1.00 68.50 88 LYS A C 1
ATOM 686 O O . LYS A 1 88 ? 11.572 2.899 11.886 1.00 68.50 88 LYS A O 1
ATOM 691 N N . ARG A 1 89 ? 10.075 1.868 10.580 1.00 70.12 89 ARG A N 1
ATOM 692 C CA . ARG A 1 89 ? 8.878 2.477 11.166 1.00 70.12 89 ARG A CA 1
ATOM 693 C C . ARG A 1 89 ? 7.897 1.377 11.530 1.00 70.12 89 ARG A C 1
ATOM 695 O O . ARG A 1 89 ? 7.762 0.402 10.813 1.00 70.12 89 ARG A O 1
ATOM 702 N N . LYS A 1 90 ? 7.191 1.552 12.643 1.00 75.81 90 LYS A N 1
ATOM 703 C CA . LYS A 1 90 ? 6.245 0.558 13.177 1.00 75.81 90 LYS A CA 1
ATOM 704 C C . LYS A 1 90 ? 4.783 0.851 12.816 1.00 75.81 90 LYS A C 1
ATOM 706 O O . LYS A 1 90 ? 3.886 0.123 13.228 1.00 75.81 90 LYS A O 1
ATOM 711 N N . LYS A 1 91 ? 4.527 1.925 12.062 1.00 85.25 91 LYS A N 1
ATOM 712 C CA . LYS A 1 91 ? 3.186 2.391 11.688 1.00 85.25 91 LYS A CA 1
ATOM 713 C C . LYS A 1 91 ? 3.199 3.084 10.321 1.00 85.25 91 LYS A C 1
ATOM 715 O O . LYS A 1 91 ? 4.087 3.892 10.049 1.00 85.25 91 LYS A O 1
ATOM 720 N N . MET A 1 92 ? 2.158 2.833 9.533 1.00 89.62 92 MET A N 1
ATOM 721 C CA . MET A 1 92 ? 1.746 3.641 8.389 1.00 89.62 92 MET A CA 1
ATOM 722 C C . MET A 1 92 ? 0.825 4.776 8.854 1.00 89.62 92 MET A C 1
ATOM 724 O O . MET A 1 92 ? -0.162 4.503 9.547 1.00 89.62 92 MET A O 1
ATOM 728 N N . PRO A 1 93 ? 1.096 6.037 8.489 1.00 91.06 93 PRO A N 1
ATOM 729 C CA . PRO A 1 93 ? 0.131 7.111 8.677 1.00 91.06 93 PRO A CA 1
ATOM 730 C C . PRO A 1 93 ? -1.046 6.968 7.703 1.00 91.06 93 PRO A C 1
ATOM 732 O O . PRO A 1 93 ? -0.877 6.469 6.589 1.00 91.06 93 PRO A O 1
ATOM 735 N N . ALA A 1 94 ? -2.212 7.466 8.112 1.00 94.31 94 ALA A N 1
ATOM 736 C CA . ALA A 1 94 ? -3.368 7.648 7.240 1.00 94.31 94 ALA A CA 1
ATOM 737 C C . ALA A 1 94 ? -2.989 8.407 5.957 1.00 94.31 94 ALA A C 1
ATOM 739 O O . ALA A 1 94 ? -2.181 9.339 5.999 1.00 94.31 94 ALA A O 1
ATOM 740 N N . GLN A 1 95 ? -3.579 8.018 4.828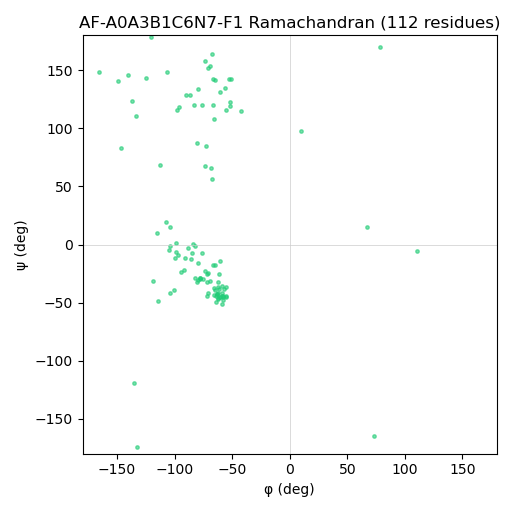 1.00 94.81 95 GLN A N 1
ATOM 741 C CA . GLN A 1 95 ? -3.398 8.662 3.526 1.00 94.81 95 GLN A CA 1
ATOM 742 C C . GLN A 1 95 ? -4.707 9.337 3.075 1.00 94.81 95 GLN A C 1
ATOM 744 O O . GLN 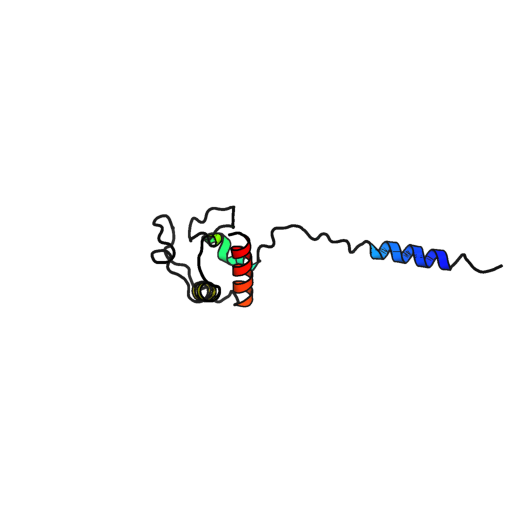A 1 95 ? -5.315 8.898 2.101 1.00 94.81 95 GLN A O 1
ATOM 749 N N . PRO A 1 96 ? -5.158 10.416 3.747 1.00 90.50 96 PRO A N 1
ATOM 750 C CA . PRO A 1 96 ? -6.463 11.032 3.475 1.00 90.50 96 PRO A CA 1
ATOM 751 C C . PRO A 1 96 ? -6.574 11.653 2.074 1.00 90.50 96 PRO A C 1
ATOM 753 O O . PRO A 1 96 ? -7.672 11.905 1.599 1.00 90.50 96 PRO A O 1
ATOM 756 N N . MET A 1 97 ? -5.441 11.902 1.408 1.00 92.25 97 MET A N 1
ATOM 757 C CA . MET A 1 97 ? -5.399 12.479 0.060 1.00 92.25 97 MET A CA 1
ATOM 758 C C . MET A 1 97 ? -5.545 11.440 -1.060 1.00 92.25 97 MET A C 1
ATOM 760 O O . MET A 1 97 ? -5.577 11.825 -2.225 1.00 92.25 97 MET A O 1
ATOM 764 N N . VAL A 1 98 ? -5.552 10.140 -0.744 1.00 94.25 98 VAL A N 1
ATOM 765 C CA . VAL A 1 98 ? -5.720 9.077 -1.743 1.00 94.25 98 VAL A CA 1
ATOM 766 C C . VAL A 1 98 ? -7.188 8.676 -1.758 1.00 94.25 98 VAL A C 1
ATOM 768 O O . VAL A 1 98 ? -7.730 8.237 -0.743 1.00 94.25 98 VAL A O 1
ATOM 771 N N . THR A 1 99 ? -7.843 8.852 -2.901 1.00 96.69 99 THR A N 1
ATOM 772 C CA . THR A 1 99 ? -9.274 8.563 -3.036 1.00 96.69 99 THR A CA 1
ATOM 773 C C . THR A 1 99 ? -9.527 7.058 -3.057 1.00 96.69 99 THR A C 1
ATOM 775 O O . THR A 1 99 ? -8.648 6.280 -3.416 1.00 96.69 99 THR A O 1
ATOM 778 N N . GLU A 1 100 ? -10.741 6.614 -2.726 1.00 96.06 100 GLU A N 1
ATOM 779 C CA . GLU A 1 100 ? -11.079 5.183 -2.796 1.00 96.06 100 GLU A CA 1
ATOM 780 C C . GLU A 1 100 ? -10.874 4.583 -4.188 1.00 96.06 100 GLU A C 1
ATOM 782 O O . GLU A 1 100 ? -10.379 3.465 -4.298 1.00 96.06 100 GLU A O 1
ATOM 787 N N . ALA A 1 101 ? -11.186 5.334 -5.247 1.00 96.38 101 ALA A N 1
ATOM 788 C CA . ALA A 1 101 ? -10.952 4.896 -6.620 1.00 96.38 101 ALA A CA 1
ATOM 789 C C . ALA A 1 101 ? -9.460 4.628 -6.878 1.00 96.38 101 ALA A C 1
ATOM 791 O O . ALA A 1 101 ? -9.105 3.576 -7.406 1.00 96.38 101 ALA A O 1
ATOM 792 N N . GLN A 1 102 ? -8.583 5.528 -6.422 1.00 96.38 102 GLN A N 1
ATOM 793 C CA . GLN A 1 102 ? -7.131 5.343 -6.503 1.00 96.38 102 GLN A CA 1
ATOM 794 C C . GLN A 1 102 ? -6.658 4.179 -5.628 1.00 96.38 102 GLN A C 1
ATOM 796 O O . GLN A 1 102 ? -5.766 3.434 -6.022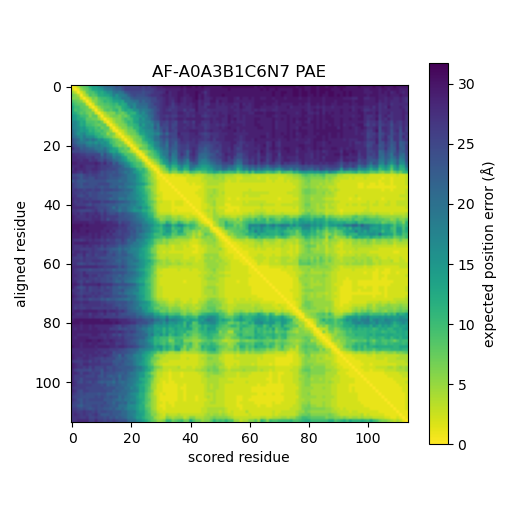 1.00 96.38 102 GLN A O 1
ATOM 801 N N . ILE A 1 103 ? -7.252 3.988 -4.445 1.00 96.06 103 ILE A N 1
ATOM 802 C CA . ILE A 1 103 ? -6.933 2.847 -3.579 1.00 96.06 103 ILE A CA 1
ATOM 803 C C . ILE A 1 103 ? -7.307 1.533 -4.270 1.00 96.06 103 ILE A C 1
ATOM 805 O O . ILE A 1 103 ? -6.519 0.591 -4.228 1.00 96.06 103 ILE A O 1
ATOM 809 N N . LYS A 1 104 ? -8.470 1.470 -4.925 1.00 96.81 104 LYS A N 1
ATOM 810 C CA . LYS A 1 104 ? -8.907 0.299 -5.689 1.00 96.81 104 LYS A CA 1
ATOM 811 C C . LYS A 1 104 ? -7.961 0.019 -6.853 1.00 96.81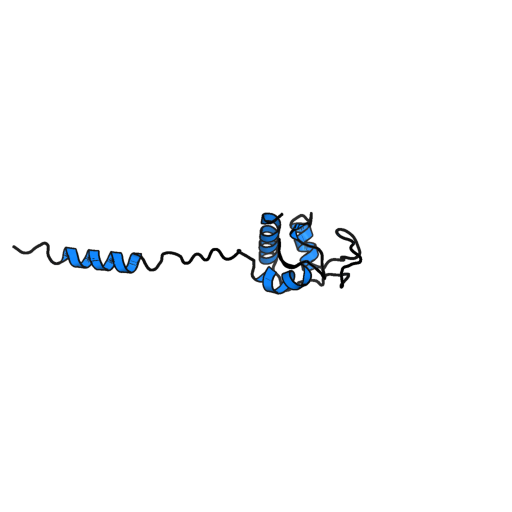 104 LYS A C 1
ATOM 813 O O . LYS A 1 104 ? -7.521 -1.111 -7.012 1.00 96.81 104 LYS A O 1
ATOM 818 N N . GLU A 1 105 ? -7.578 1.044 -7.608 1.00 95.69 105 GLU A N 1
ATOM 819 C CA . GLU A 1 105 ? -6.594 0.919 -8.689 1.00 95.69 105 GLU A CA 1
ATOM 820 C C . GLU A 1 105 ? -5.243 0.381 -8.180 1.00 95.69 105 GLU A C 1
ATOM 822 O O . GLU A 1 105 ? -4.681 -0.554 -8.751 1.00 95.69 105 GLU A O 1
ATOM 827 N N . ILE A 1 106 ? -4.750 0.909 -7.053 1.00 94.06 106 ILE A N 1
ATOM 828 C CA . ILE A 1 106 ? -3.541 0.414 -6.380 1.00 94.06 106 ILE A CA 1
ATOM 829 C C . ILE A 1 106 ? -3.705 -1.046 -5.952 1.00 94.06 106 ILE A C 1
ATOM 831 O O . ILE A 1 106 ? -2.782 -1.843 -6.124 1.00 94.06 106 ILE A O 1
ATOM 835 N N . PHE A 1 107 ? -4.850 -1.396 -5.368 1.00 94.50 107 PHE A N 1
ATOM 836 C CA . PHE A 1 107 ? -5.129 -2.754 -4.927 1.00 94.50 107 PHE A CA 1
ATOM 837 C C . PHE A 1 107 ? -5.050 -3.723 -6.108 1.00 94.50 107 PHE A C 1
ATOM 839 O O . PHE A 1 107 ? -4.270 -4.671 -6.050 1.00 94.50 107 PHE A O 1
ATOM 846 N N . GLU A 1 108 ? -5.749 -3.434 -7.207 1.00 93.88 108 GLU A N 1
ATOM 847 C CA . GLU A 1 108 ? -5.704 -4.238 -8.434 1.00 93.88 108 GLU A CA 1
ATOM 848 C C . GLU A 1 108 ? -4.281 -4.345 -9.000 1.00 93.88 108 GLU A C 1
ATOM 850 O O . GLU A 1 108 ? -3.814 -5.437 -9.329 1.00 93.88 108 GLU A O 1
ATOM 855 N N . TYR A 1 109 ? -3.547 -3.229 -9.048 1.00 91.38 109 TYR A N 1
ATOM 856 C CA . TYR A 1 109 ? -2.149 -3.198 -9.477 1.00 91.38 109 TYR A CA 1
ATOM 857 C C . TYR A 1 109 ? -1.259 -4.153 -8.665 1.00 91.38 109 TYR A C 1
ATOM 859 O O . TYR A 1 109 ? -0.436 -4.873 -9.242 1.00 91.38 109 TYR A O 1
ATOM 867 N N . VAL A 1 110 ? -1.427 -4.166 -7.338 1.00 90.25 110 VAL A N 1
ATOM 868 C CA . VAL A 1 110 ? -0.686 -5.041 -6.420 1.00 90.25 110 VAL A CA 1
ATOM 869 C C . VAL A 1 110 ? -1.137 -6.497 -6.561 1.00 90.25 110 VAL A C 1
ATOM 871 O O . VAL A 1 110 ? -0.293 -7.390 -6.552 1.00 90.25 110 VAL A O 1
ATOM 874 N N . ARG A 1 111 ? -2.446 -6.759 -6.687 1.00 90.25 111 ARG A N 1
ATOM 875 C CA . ARG A 1 111 ? -3.005 -8.117 -6.811 1.00 90.25 111 ARG A CA 1
ATOM 876 C C . ARG A 1 111 ? -2.565 -8.816 -8.092 1.00 90.25 111 ARG A C 1
ATOM 878 O O . ARG A 1 111 ? -2.212 -9.986 -8.028 1.00 90.25 111 ARG A O 1
ATOM 885 N N . LYS A 1 112 ? -2.497 -8.096 -9.216 1.00 89.38 112 LYS A N 1
ATOM 886 C CA . LYS A 1 112 ? -1.990 -8.622 -10.499 1.00 89.38 112 LYS A CA 1
ATOM 887 C C . LYS A 1 112 ? -0.536 -9.102 -10.449 1.00 89.38 112 LYS A C 1
ATOM 889 O O . LYS A 1 112 ? -0.082 -9.735 -11.392 1.00 89.38 112 LYS A O 1
ATOM 894 N N . ARG A 1 113 ? 0.207 -8.757 -9.395 1.00 85.06 113 ARG A N 1
ATOM 895 C CA . ARG A 1 113 ? 1.641 -9.038 -9.254 1.00 85.06 113 ARG A CA 1
ATOM 896 C C . ARG A 1 113 ? 1.952 -10.003 -8.103 1.00 85.06 113 ARG A C 1
ATOM 898 O O . ARG A 1 113 ? 3.123 -10.121 -7.751 1.00 85.06 113 ARG A O 1
ATOM 905 N N . ARG A 1 114 ? 0.919 -10.620 -7.507 1.00 76.50 114 ARG A N 1
ATOM 906 C CA . ARG A 1 114 ? 1.028 -11.662 -6.471 1.00 76.50 114 ARG A CA 1
ATOM 907 C C . ARG A 1 114 ? 1.502 -12.989 -7.046 1.00 76.50 114 ARG A C 1
ATOM 909 O O . ARG A 1 114 ? 1.092 -13.307 -8.179 1.00 76.50 114 ARG A O 1
#

pLDDT: mean 76.07, std 17.48, range [44.94, 96.81]

Solvent-accessible surface area (backbone atoms only — not comparable to full-atom values): 7003 Å² total; per-residue (Å²): 143,89,80,77,76,72,66,62,59,62,58,60,57,57,58,66,70,65,61,81,74,72,70,86,72,69,89,58,83,84,66,49,67,66,39,68,75,70,40,31,88,32,27,23,46,84,96,58,54,76,41,58,34,40,68,51,63,43,79,54,85,67,51,71,68,53,45,49,49,33,44,50,69,21,40,54,35,70,39,80,93,49,70,53,93,78,37,80,43,52,58,49,73,50,41,81,89,61,50,70,70,56,50,50,52,42,48,52,54,35,59,78,63,92

Radius of gyration: 24.4 Å; Cα contacts (8 Å, |Δi|>4): 116; chains: 1; bounding box: 27×26×87 Å

InterPro domains:
  IPR009056 Cytochrome c-like domain [PF13442] (31-110)
  IPR009056 Cytochrome c-like domain [PS51007] (23-114)
  IPR036909 Cytochrome c-like domain superfamily [G3DSA:1.10.760.10] (28-114)
  IPR036909 Cytochrome c-like domain superfamily [SSF46626] (33-111)